Protein AF-A0A843R2U8-F1 (afdb_monomer_lite)

Foldseek 3Di:
DDDDPVVLVVQCVVVVVCSVVVVCCVPPNDDWDKDFFDPPDPDAPVVVQVPFPAADPPDPRMTIDDDDCPDPCNVVPRD

Secondary structure (DSSP, 8-state):
-PPPHHHHHHHHHHHGGGHHHHHHHHHHSPPP-EEE--TTSSS--HHHHHTSSEE-SS-TTEEES---TTSHHHHTT--

pLDDT: mean 94.84, std 3.17, range [76.94, 98.44]

Structure (mmCIF, N/CA/C/O backbone):
data_AF-A0A843R2U8-F1
#
_entry.id   AF-A0A843R2U8-F1
#
loop_
_atom_site.group_PDB
_atom_site.id
_atom_site.type_symbol
_atom_site.label_atom_id
_atom_site.label_alt_id
_atom_site.label_comp_id
_atom_site.label_asym_id
_atom_site.label_entity_id
_atom_site.label_seq_id
_atom_site.pdbx_PDB_ins_code
_atom_site.Cartn_x
_atom_site.Cartn_y
_atom_site.Cartn_z
_atom_site.occupancy
_atom_site.B_iso_or_equiv
_atom_site.auth_seq_id
_atom_site.auth_comp_id
_atom_site.auth_asym_id
_atom_site.auth_atom_id
_atom_site.pdbx_PDB_model_num
ATOM 1 N N . MET A 1 1 ? -11.554 11.443 6.071 1.00 76.94 1 MET A N 1
ATOM 2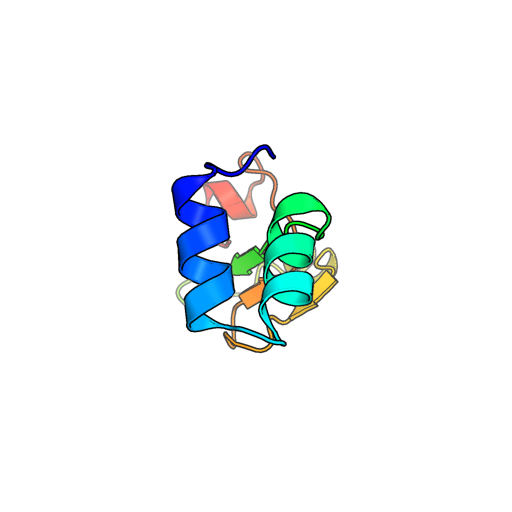 C CA . MET A 1 1 ? -12.698 10.591 5.657 1.00 76.94 1 MET A CA 1
ATOM 3 C C . MET A 1 1 ? -13.697 10.533 6.804 1.00 76.94 1 MET A C 1
ATOM 5 O O . MET A 1 1 ? -13.248 10.467 7.941 1.00 76.94 1 MET A O 1
ATOM 9 N N . GLN A 1 2 ? -15.009 10.572 6.543 1.00 88.38 2 GLN A N 1
ATOM 10 C CA . GLN A 1 2 ? -16.024 10.388 7.589 1.00 88.38 2 GLN A CA 1
ATOM 11 C C . GLN A 1 2 ? -16.552 8.950 7.543 1.00 88.38 2 GLN A C 1
ATOM 13 O O . GLN A 1 2 ? -17.036 8.505 6.504 1.00 88.38 2 GLN A O 1
ATOM 18 N N . LEU A 1 3 ? -16.401 8.212 8.646 1.00 94.12 3 LEU A N 1
ATOM 19 C CA . LEU A 1 3 ? -16.831 6.816 8.744 1.00 94.12 3 LEU A CA 1
ATOM 20 C C . LEU A 1 3 ? -18.303 6.736 9.190 1.00 94.12 3 LEU A C 1
ATOM 22 O O . LEU A 1 3 ? -18.710 7.522 10.047 1.00 94.12 3 LEU A O 1
ATOM 26 N N . PRO A 1 4 ? -19.103 5.786 8.670 1.00 97.62 4 PRO A N 1
ATOM 27 C CA . PRO A 1 4 ? -20.467 5.572 9.148 1.00 97.62 4 PRO A CA 1
ATOM 28 C C . PRO A 1 4 ? -20.507 5.180 10.633 1.00 97.62 4 PRO A C 1
ATOM 30 O O . PRO A 1 4 ? -19.726 4.334 11.072 1.00 97.62 4 PRO A O 1
ATOM 33 N N . THR A 1 5 ? -21.467 5.705 11.398 1.00 97.25 5 THR A N 1
ATOM 34 C CA . THR A 1 5 ? -21.604 5.398 12.837 1.00 97.25 5 THR A CA 1
ATOM 35 C C . THR A 1 5 ? -21.743 3.899 13.101 1.00 97.25 5 THR A C 1
ATOM 37 O O . THR A 1 5 ? -21.005 3.343 13.910 1.00 97.25 5 THR A O 1
ATOM 40 N N . ALA A 1 6 ? -22.592 3.207 12.334 1.00 97.94 6 ALA A N 1
ATOM 41 C CA . ALA A 1 6 ? -22.774 1.760 12.468 1.00 97.94 6 ALA A CA 1
ATOM 42 C C . ALA A 1 6 ? -21.484 0.958 12.186 1.00 97.94 6 ALA A C 1
ATOM 44 O O . ALA A 1 6 ? -21.287 -0.121 12.746 1.00 97.94 6 ALA A O 1
ATOM 45 N N . PHE A 1 7 ? -20.585 1.478 11.338 1.00 98.06 7 PHE A N 1
ATOM 46 C CA . PHE A 1 7 ? -19.271 0.876 11.098 1.00 98.06 7 PHE A CA 1
ATOM 47 C C . PHE A 1 7 ? -18.379 1.032 12.333 1.00 98.06 7 PHE A C 1
ATOM 49 O O . PHE A 1 7 ? -17.821 0.044 12.808 1.00 98.06 7 PHE A O 1
ATOM 56 N N . ILE A 1 8 ? -18.299 2.243 12.891 1.00 97.50 8 ILE A N 1
ATOM 57 C CA . ILE A 1 8 ? -17.520 2.524 14.104 1.00 97.50 8 ILE A CA 1
ATOM 58 C C . ILE A 1 8 ? -17.985 1.627 15.260 1.00 97.50 8 ILE A C 1
ATOM 60 O O . ILE A 1 8 ? -17.173 0.897 15.823 1.00 97.50 8 ILE A O 1
ATOM 64 N N . GLU A 1 9 ? -19.287 1.593 15.555 1.00 98.06 9 GLU A N 1
ATOM 65 C CA . GLU A 1 9 ? -19.852 0.790 16.653 1.00 98.06 9 GLU A CA 1
ATOM 66 C C . GLU A 1 9 ? -19.618 -0.715 16.470 1.00 98.06 9 GLU A C 1
ATOM 68 O O . GLU A 1 9 ? -19.371 -1.455 17.429 1.00 98.06 9 GLU A O 1
ATOM 73 N N . LYS A 1 10 ? -19.700 -1.206 15.228 1.00 98.31 10 LYS A N 1
ATOM 74 C CA . LYS A 1 10 ? -19.394 -2.604 14.912 1.00 98.31 10 LYS A CA 1
ATOM 75 C C . LYS A 1 10 ? -17.933 -2.922 15.230 1.00 98.31 10 LYS A C 1
ATOM 77 O O . LYS A 1 10 ? -17.676 -3.895 15.936 1.00 98.31 10 LYS A O 1
ATOM 82 N N . TYR A 1 11 ? -16.989 -2.120 14.740 1.00 98.25 11 TYR A N 1
ATOM 83 C CA . TYR A 1 11 ? -15.561 -2.401 14.915 1.00 98.25 11 TYR A CA 1
ATOM 84 C C . TYR A 1 11 ? -15.049 -2.097 16.326 1.00 98.25 11 TYR A C 1
ATOM 86 O O . TYR A 1 11 ? -14.159 -2.799 16.792 1.00 98.25 11 TYR A O 1
ATOM 94 N N . GLN A 1 12 ? -15.668 -1.169 17.059 1.00 98.06 12 GLN A N 1
ATOM 95 C CA . GLN A 1 12 ? -15.423 -0.996 18.495 1.00 98.06 12 GLN A CA 1
ATOM 96 C C . GLN A 1 12 ? -15.79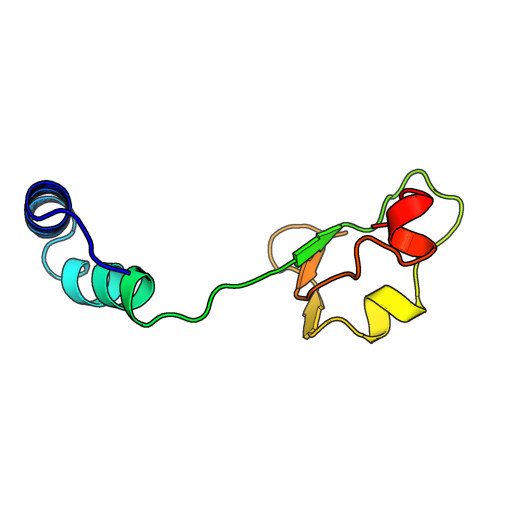0 -2.249 19.296 1.00 98.06 12 GLN A C 1
ATOM 98 O O . GLN A 1 12 ? -15.023 -2.671 20.157 1.00 98.06 12 GLN A O 1
ATOM 103 N N . ARG A 1 13 ? -16.917 -2.903 18.981 1.00 98.06 13 ARG A N 1
ATOM 104 C CA . ARG A 1 13 ? -17.298 -4.168 19.636 1.00 98.06 13 ARG A CA 1
ATOM 105 C C . ARG A 1 13 ? -16.392 -5.339 19.253 1.00 98.06 13 ARG A C 1
ATOM 107 O O . ARG A 1 13 ? -16.099 -6.168 20.110 1.00 98.06 13 ARG A O 1
ATOM 114 N N . LEU A 1 14 ? -15.976 -5.419 17.987 1.00 98.44 14 LEU A N 1
ATOM 115 C CA . LEU A 1 14 ? -15.141 -6.517 17.486 1.00 98.44 14 LEU A CA 1
ATOM 116 C C . LEU A 1 14 ? -13.691 -6.426 17.976 1.00 98.44 14 LEU A C 1
ATOM 118 O O . LEU A 1 14 ? -13.147 -7.429 18.425 1.00 98.44 14 LEU A O 1
ATOM 122 N N . LEU A 1 15 ? -13.085 -5.240 17.889 1.00 98.00 15 LEU A N 1
ATOM 123 C CA . LEU A 1 15 ? -11.653 -5.035 18.129 1.00 98.00 15 LEU A CA 1
ATOM 124 C C . LEU A 1 15 ? -11.340 -4.524 19.541 1.00 98.00 15 LEU A C 1
ATOM 126 O O . LEU A 1 15 ? -10.192 -4.583 19.966 1.00 98.00 15 LEU A O 1
ATOM 130 N N . LYS A 1 16 ? -12.350 -4.050 20.286 1.00 97.62 16 LYS A N 1
ATOM 131 C CA . LYS A 1 16 ? -12.227 -3.594 21.679 1.00 97.62 16 LYS A CA 1
ATOM 132 C C . LYS A 1 16 ? -11.063 -2.607 21.851 1.00 97.62 16 LYS A C 1
ATOM 134 O O . LYS A 1 16 ? -11.133 -1.495 21.338 1.00 97.62 16 LYS A O 1
ATOM 139 N N . GLU A 1 17 ? -10.002 -3.013 22.541 1.00 98.00 17 GLU A N 1
ATOM 140 C CA . GLU A 1 17 ? -8.822 -2.195 22.844 1.00 98.00 17 GLU A CA 1
ATOM 141 C C . GLU A 1 17 ? -8.016 -1.804 21.594 1.00 98.00 17 GLU A C 1
ATOM 143 O O . GLU A 1 17 ? -7.384 -0.752 21.584 1.00 98.00 17 GLU A O 1
ATOM 148 N N . GLU A 1 18 ? -8.089 -2.583 20.508 1.00 98.06 18 GLU A N 1
ATOM 149 C CA . GLU A 1 18 ? -7.424 -2.264 19.235 1.00 98.06 18 GLU A CA 1
ATOM 150 C C . GLU A 1 18 ? -8.234 -1.287 18.367 1.00 98.06 18 GLU A C 1
ATOM 152 O O . GLU A 1 18 ? -7.702 -0.671 17.437 1.00 98.06 18 GLU A O 1
ATOM 157 N N . ALA A 1 19 ? -9.527 -1.109 18.663 1.00 97.69 19 ALA A N 1
ATOM 158 C CA . ALA A 1 19 ? -10.422 -0.295 17.847 1.00 97.69 19 ALA A CA 1
ATOM 159 C C . ALA A 1 19 ? -9.968 1.171 17.696 1.00 97.69 19 ALA A C 1
ATOM 161 O O . ALA A 1 19 ? -10.050 1.683 16.576 1.00 97.69 19 ALA A O 1
ATOM 162 N N . PRO A 1 20 ? -9.469 1.865 18.743 1.00 96.12 20 PRO A N 1
ATOM 163 C CA . PRO A 1 20 ? -8.989 3.237 18.600 1.00 96.12 20 PRO A CA 1
ATOM 164 C C . PRO A 1 20 ? -7.848 3.367 17.584 1.00 96.12 20 PRO A C 1
ATOM 166 O O . PRO A 1 20 ? -7.900 4.246 16.725 1.00 96.12 20 PRO A O 1
ATOM 169 N N . ALA A 1 21 ? -6.854 2.471 17.630 1.00 97.31 21 ALA A N 1
ATOM 170 C CA . ALA A 1 21 ? -5.716 2.496 16.710 1.00 97.31 21 ALA A CA 1
ATOM 171 C C . ALA A 1 21 ? -6.144 2.173 15.269 1.00 97.31 21 ALA A C 1
ATOM 173 O O . ALA A 1 21 ? -5.744 2.864 14.331 1.00 97.31 21 ALA A O 1
ATOM 174 N N . PHE A 1 22 ? -7.017 1.176 15.098 1.00 97.00 22 PHE A N 1
ATOM 175 C CA . PHE A 1 22 ? -7.582 0.816 13.798 1.00 97.00 22 PHE A CA 1
ATOM 176 C C . PHE A 1 22 ? -8.357 1.976 13.157 1.00 97.00 22 PHE A C 1
ATOM 178 O O . PHE A 1 22 ? -8.117 2.327 12.002 1.00 97.00 22 PHE A O 1
ATOM 185 N N . LEU A 1 23 ? -9.268 2.607 13.904 1.00 96.31 23 LEU A N 1
ATOM 186 C CA . LEU A 1 23 ? -10.065 3.722 13.389 1.00 96.31 23 LEU A CA 1
ATOM 187 C C . LEU A 1 23 ? -9.186 4.941 13.078 1.00 96.31 23 LEU A C 1
ATOM 189 O O . LEU A 1 23 ? -9.388 5.573 12.042 1.00 96.31 23 LEU A O 1
ATOM 193 N N . ALA A 1 24 ? -8.180 5.226 13.914 1.00 95.31 24 ALA A N 1
ATOM 194 C CA . ALA A 1 24 ? -7.216 6.298 13.668 1.00 95.31 24 ALA A CA 1
ATOM 195 C C . ALA A 1 24 ? -6.396 6.067 12.389 1.00 95.31 24 ALA A C 1
ATOM 197 O O . ALA A 1 24 ? -6.158 7.012 11.637 1.00 95.31 24 ALA A O 1
ATOM 198 N N . ALA A 1 25 ? -6.015 4.819 12.095 1.00 95.62 25 ALA A N 1
ATOM 199 C CA . ALA A 1 25 ? -5.325 4.481 10.852 1.00 95.62 25 ALA A CA 1
ATOM 200 C C . ALA A 1 25 ? -6.187 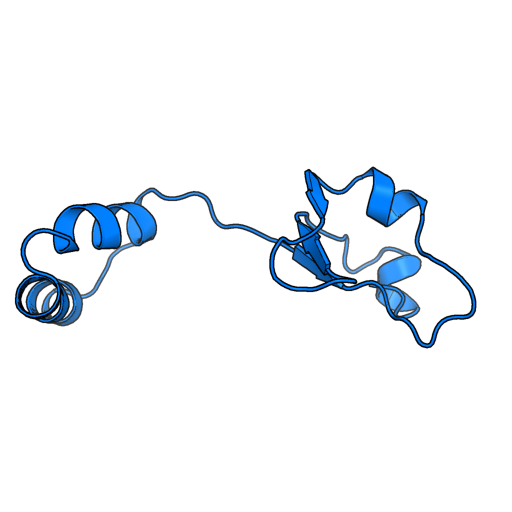4.768 9.607 1.00 95.62 25 ALA A C 1
ATOM 202 O O . ALA A 1 25 ? -5.654 5.178 8.578 1.00 95.62 25 ALA A O 1
ATOM 203 N N . LEU A 1 26 ? -7.513 4.616 9.697 1.00 94.56 26 LEU A N 1
ATOM 204 C CA . LEU A 1 26 ? -8.437 4.901 8.591 1.00 94.56 26 LEU A CA 1
ATOM 205 C C . LEU A 1 26 ? -8.720 6.397 8.397 1.00 94.56 26 LEU A C 1
ATOM 207 O O . LEU A 1 26 ? -8.968 6.837 7.274 1.00 94.56 26 LEU A O 1
ATOM 211 N N . THR A 1 27 ? -8.740 7.183 9.47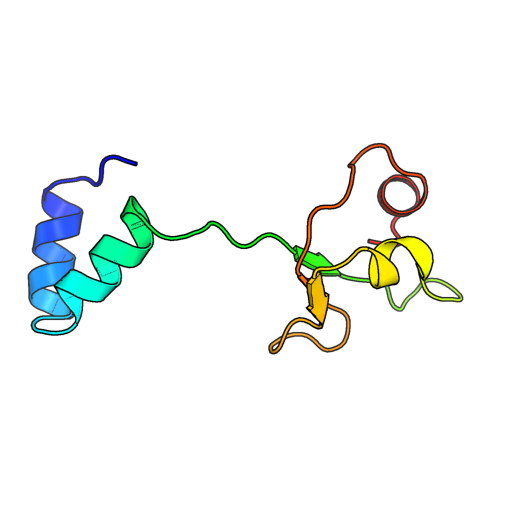5 1.00 92.81 27 THR A N 1
ATOM 212 C CA . THR A 1 27 ? -9.116 8.605 9.412 1.00 92.81 27 THR A CA 1
ATOM 213 C C . THR A 1 27 ? -7.926 9.539 9.257 1.00 92.81 27 THR A C 1
ATOM 215 O O . THR A 1 27 ? -8.052 10.551 8.564 1.00 92.81 27 THR A O 1
ATOM 218 N N . SER A 1 28 ? -6.801 9.192 9.880 1.00 90.62 28 SER A N 1
ATOM 219 C CA . SER A 1 28 ? -5.612 10.041 10.013 1.00 90.62 28 SER A CA 1
ATOM 220 C C . SER A 1 28 ? -4.334 9.376 9.496 1.00 90.62 28 SER A C 1
ATOM 222 O O . SER A 1 28 ? -3.269 9.987 9.546 1.00 90.62 28 SER A O 1
ATOM 224 N N . GLY A 1 29 ? -4.409 8.128 9.029 1.00 88.31 29 GLY A N 1
ATOM 225 C CA . GLY A 1 29 ? -3.264 7.425 8.463 1.00 88.31 29 GLY A CA 1
ATOM 226 C C . GLY A 1 29 ? -2.862 7.938 7.079 1.00 88.31 29 GLY A C 1
ATOM 227 O O . GLY A 1 29 ? -3.633 8.582 6.364 1.00 88.31 29 GLY A O 1
ATOM 228 N N . THR A 1 30 ? -1.637 7.604 6.680 1.00 88.75 30 THR A N 1
ATOM 229 C CA . THR A 1 30 ? -1.107 7.930 5.353 1.00 88.75 30 THR A CA 1
ATOM 230 C C . THR A 1 30 ? -1.458 6.830 4.361 1.00 88.75 30 THR A C 1
ATOM 232 O O . THR A 1 30 ? -1.018 5.688 4.515 1.00 88.75 30 THR A O 1
ATOM 235 N N . VAL A 1 31 ? -2.192 7.183 3.303 1.00 88.25 31 VAL A N 1
ATOM 236 C CA . VAL A 1 31 ? -2.468 6.271 2.184 1.00 88.25 31 VAL A CA 1
ATOM 237 C C . VAL A 1 31 ? -1.149 5.828 1.552 1.00 88.25 31 VAL A C 1
ATOM 239 O O . VAL A 1 31 ? -0.375 6.655 1.071 1.00 88.25 31 VAL A O 1
ATOM 242 N N . GLN A 1 32 ? -0.909 4.520 1.531 1.00 91.69 32 GLN A N 1
ATOM 243 C CA . GLN A 1 32 ? 0.238 3.929 0.848 1.00 91.69 32 GLN A CA 1
ATOM 244 C C . GLN A 1 32 ? -0.132 3.653 -0.614 1.00 91.69 32 GLN A C 1
ATOM 246 O O . GLN A 1 32 ? -1.200 3.116 -0.899 1.00 91.69 32 GLN A O 1
ATOM 251 N N . SER A 1 33 ? 0.737 4.039 -1.547 1.00 94.88 33 SER A N 1
ATOM 252 C CA . SER A 1 33 ? 0.622 3.712 -2.977 1.00 94.88 33 SER A CA 1
ATOM 253 C C . SER A 1 33 ? 1.734 2.740 -3.363 1.00 94.88 33 SER A C 1
ATOM 255 O O . SER A 1 33 ? 2.795 2.745 -2.739 1.00 94.88 33 SER A O 1
ATOM 257 N N . GLY A 1 34 ? 1.511 1.921 -4.386 1.00 96.19 34 GLY A N 1
ATOM 258 C CA . GLY A 1 34 ? 2.537 1.023 -4.904 1.00 96.19 34 GLY A CA 1
ATOM 259 C C . GLY A 1 34 ? 2.242 0.559 -6.323 1.00 96.19 34 GLY A C 1
ATOM 260 O O . GLY A 1 34 ? 1.122 0.705 -6.811 1.00 96.19 34 GLY A O 1
ATOM 261 N N . PHE A 1 35 ? 3.258 -0.013 -6.960 1.00 96.69 35 PHE A N 1
ATOM 262 C CA . PHE A 1 35 ? 3.214 -0.569 -8.314 1.00 96.69 35 PHE A CA 1
ATOM 263 C C . PHE A 1 35 ? 3.965 -1.907 -8.368 1.00 96.69 35 PHE A C 1
ATOM 265 O O . PHE A 1 35 ? 4.627 -2.297 -7.398 1.00 96.69 35 PHE A O 1
ATOM 272 N N . ARG A 1 36 ? 3.856 -2.641 -9.483 1.00 97.19 36 ARG A N 1
ATOM 273 C CA . ARG A 1 36 ? 4.549 -3.926 -9.670 1.00 97.19 36 ARG A CA 1
ATOM 274 C C . ARG A 1 36 ? 5.289 -3.955 -10.994 1.00 97.19 36 ARG A C 1
ATOM 276 O O . ARG A 1 36 ? 4.664 -3.842 -12.037 1.00 97.19 36 ARG A O 1
ATOM 283 N N . ALA A 1 37 ? 6.589 -4.222 -10.952 1.00 96.88 37 ALA A N 1
ATOM 284 C CA . ALA A 1 37 ? 7.366 -4.420 -12.167 1.00 96.88 37 ALA A CA 1
ATOM 285 C C . ALA A 1 37 ? 6.919 -5.702 -12.891 1.00 96.88 37 ALA A C 1
ATOM 287 O O . ALA A 1 37 ? 6.791 -6.762 -12.273 1.00 96.88 37 ALA A O 1
ATOM 288 N N . ASN A 1 38 ? 6.686 -5.631 -14.197 1.00 97.31 38 ASN A N 1
ATOM 289 C CA . ASN A 1 38 ? 6.215 -6.760 -14.991 1.00 97.31 38 ASN A CA 1
ATOM 290 C C . ASN A 1 38 ? 7.363 -7.743 -15.308 1.00 97.31 38 ASN A C 1
ATOM 292 O O . ASN A 1 38 ? 8.237 -7.413 -16.110 1.00 97.31 38 ASN A O 1
ATOM 296 N N . PRO A 1 39 ? 7.347 -8.976 -14.766 1.00 95.25 39 PRO A N 1
ATOM 297 C CA . PRO A 1 39 ? 8.425 -9.943 -14.972 1.00 95.25 39 PRO A CA 1
ATOM 298 C C . PRO A 1 39 ? 8.451 -10.536 -16.389 1.00 95.25 39 PRO A C 1
ATOM 300 O O . PRO A 1 39 ? 9.413 -11.208 -16.744 1.00 95.25 39 PRO A O 1
ATOM 303 N N . LEU A 1 40 ? 7.405 -10.322 -17.197 1.00 96.44 40 LEU A N 1
ATOM 304 C CA . LEU A 1 40 ? 7.332 -10.802 -18.583 1.00 96.44 40 LEU A CA 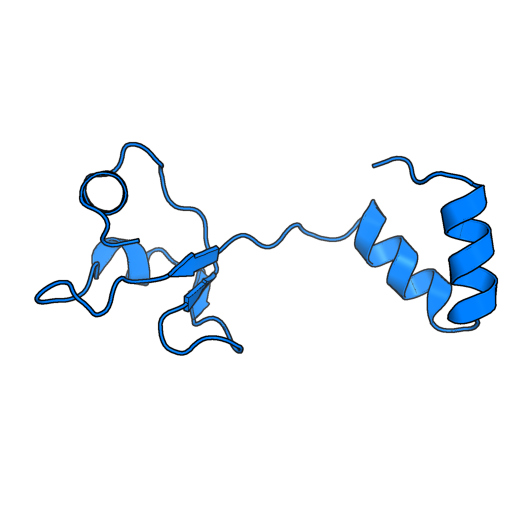1
ATOM 305 C C . LEU A 1 40 ? 8.054 -9.876 -19.570 1.00 96.44 40 LEU A C 1
ATOM 307 O O . LEU A 1 40 ? 8.199 -10.215 -20.745 1.00 96.44 40 LEU A O 1
ATOM 311 N N . LYS A 1 41 ? 8.473 -8.688 -19.125 1.00 95.31 41 LYS A N 1
ATOM 312 C CA . LYS A 1 41 ? 9.268 -7.770 -19.938 1.00 95.31 41 LYS A CA 1
ATOM 313 C C . LYS A 1 41 ? 10.740 -8.200 -19.921 1.00 95.31 41 LYS A C 1
ATOM 315 O O . LYS A 1 41 ? 11.209 -8.720 -18.914 1.00 95.31 41 LYS A O 1
ATOM 320 N N . PRO A 1 42 ? 11.500 -7.962 -21.003 1.00 92.81 42 PRO A N 1
ATOM 321 C CA . PRO A 1 42 ? 12.872 -8.461 -21.145 1.00 92.81 42 PRO A CA 1
ATOM 322 C C . PRO A 1 42 ? 13.915 -7.765 -20.240 1.00 92.81 42 PRO A C 1
ATOM 324 O O . PRO A 1 42 ? 15.110 -7.946 -20.449 1.00 92.81 42 PRO A O 1
ATOM 327 N N . GLY A 1 43 ? 13.505 -6.959 -19.255 1.00 91.44 43 GLY A N 1
ATOM 328 C CA . GLY A 1 43 ? 14.404 -6.189 -18.390 1.00 91.44 43 GLY A CA 1
ATOM 329 C C . GLY A 1 43 ? 13.719 -5.720 -17.105 1.00 91.44 43 GLY A C 1
ATOM 330 O O . GLY A 1 43 ? 12.764 -6.347 -16.650 1.00 91.44 43 GLY A O 1
ATOM 331 N N . GLN A 1 44 ? 14.136 -4.568 -16.569 1.00 91.31 44 GLN A N 1
ATOM 332 C CA . GLN A 1 44 ? 13.469 -3.903 -15.441 1.00 91.31 44 GLN A CA 1
ATOM 333 C C . GLN A 1 44 ? 13.257 -2.401 -15.712 1.00 91.31 44 GLN A C 1
ATOM 335 O O . GLN A 1 44 ? 14.107 -1.786 -16.359 1.00 91.31 44 GLN A O 1
ATOM 340 N N . PRO A 1 45 ? 12.170 -1.793 -15.200 1.00 93.50 45 PRO A N 1
ATOM 341 C CA . PRO A 1 45 ? 11.945 -0.349 -15.266 1.00 93.50 45 PRO A CA 1
ATOM 342 C C . PRO A 1 45 ? 12.805 0.371 -14.211 1.00 93.50 45 PRO A C 1
ATOM 344 O O . PRO A 1 45 ? 12.300 0.866 -13.203 1.00 93.50 45 PRO A O 1
ATOM 347 N N . THR A 1 46 ? 14.129 0.376 -14.406 1.00 93.88 46 THR A N 1
ATOM 348 C CA . THR A 1 46 ? 15.114 0.786 -13.387 1.00 93.88 46 THR A CA 1
ATOM 349 C C . THR A 1 46 ? 14.879 2.202 -12.869 1.00 93.88 46 THR A C 1
ATOM 351 O O . THR A 1 46 ? 14.851 2.396 -11.661 1.00 93.88 46 THR A O 1
ATOM 354 N N . ALA A 1 47 ? 14.618 3.171 -13.753 1.00 92.31 47 ALA A N 1
ATOM 355 C CA . ALA A 1 47 ? 14.364 4.556 -13.350 1.00 92.31 47 ALA A CA 1
ATOM 356 C C . ALA A 1 47 ? 13.119 4.682 -12.450 1.00 92.31 47 ALA A C 1
ATOM 358 O O . ALA A 1 47 ? 13.141 5.387 -11.442 1.00 92.31 47 ALA A O 1
ATOM 359 N N . THR A 1 48 ? 12.046 3.956 -12.779 1.00 94.06 48 THR A N 1
ATOM 360 C CA . THR A 1 48 ? 10.818 3.933 -11.972 1.00 94.06 48 THR A CA 1
ATOM 361 C C . THR A 1 48 ? 11.032 3.223 -10.631 1.00 94.06 48 THR A C 1
ATOM 363 O O . THR A 1 48 ? 10.496 3.656 -9.613 1.00 94.06 48 THR A O 1
ATOM 366 N N . ILE A 1 49 ? 11.849 2.164 -10.598 1.00 95.31 49 ILE A N 1
ATOM 367 C CA . ILE A 1 49 ? 12.225 1.459 -9.362 1.00 95.31 49 ILE A CA 1
ATOM 368 C C . ILE A 1 49 ? 13.088 2.343 -8.452 1.00 95.31 49 ILE A C 1
ATOM 370 O O . ILE A 1 49 ? 12.838 2.395 -7.252 1.00 95.31 49 ILE A O 1
ATOM 374 N N . GLU A 1 50 ? 14.071 3.055 -9.001 1.00 94.88 50 GLU A N 1
ATOM 375 C CA . GLU A 1 50 ? 14.949 3.958 -8.241 1.00 94.88 50 GLU A CA 1
ATOM 376 C C . GLU A 1 50 ? 14.189 5.148 -7.640 1.00 94.88 50 GLU A C 1
ATOM 378 O O . GLU A 1 50 ? 14.540 5.622 -6.561 1.00 94.88 50 GLU A O 1
ATOM 383 N N . ALA A 1 51 ? 13.120 5.603 -8.299 1.00 94.44 51 ALA A N 1
ATOM 384 C CA . ALA A 1 51 ? 12.237 6.650 -7.787 1.00 94.44 51 ALA A CA 1
ATOM 385 C C . ALA A 1 51 ? 11.254 6.161 -6.701 1.00 94.44 51 ALA A C 1
ATOM 387 O O . ALA A 1 51 ? 10.560 6.977 -6.085 1.00 94.44 51 ALA A O 1
ATOM 388 N N . ALA A 1 52 ? 11.151 4.848 -6.470 1.00 95.19 52 ALA A N 1
ATOM 389 C CA . ALA A 1 52 ? 10.275 4.289 -5.449 1.00 95.19 52 ALA A CA 1
ATOM 390 C C . ALA A 1 52 ? 10.809 4.563 -4.032 1.00 95.19 52 ALA A C 1
ATOM 392 O O . ALA A 1 52 ? 12.008 4.656 -3.790 1.00 95.19 52 ALA A O 1
ATOM 393 N N . ALA A 1 53 ? 9.906 4.610 -3.052 1.00 94.81 53 ALA A N 1
ATOM 394 C CA . ALA A 1 53 ? 10.259 4.741 -1.638 1.00 94.81 53 ALA A CA 1
ATOM 395 C C . ALA A 1 53 ? 10.895 3.464 -1.055 1.00 94.81 53 ALA A C 1
ATOM 397 O O . ALA A 1 53 ? 11.454 3.489 0.039 1.00 94.81 53 ALA A O 1
ATOM 398 N N . GLY A 1 54 ? 10.781 2.339 -1.763 1.00 95.00 54 GLY A N 1
ATOM 399 C CA . GLY A 1 54 ? 11.366 1.061 -1.377 1.00 95.00 54 GLY A CA 1
ATOM 400 C C . GLY A 1 54 ? 10.620 -0.124 -1.978 1.00 95.00 54 GLY A C 1
ATOM 401 O O . GLY A 1 54 ? 9.579 0.024 -2.622 1.00 95.00 54 GLY A O 1
ATOM 402 N N . GLN A 1 55 ? 11.154 -1.321 -1.756 1.00 96.25 55 GLN A N 1
ATOM 403 C CA . GLN A 1 55 ? 10.498 -2.562 -2.154 1.00 96.25 55 GLN A CA 1
ATOM 404 C C . GLN A 1 55 ? 9.314 -2.867 -1.227 1.00 96.25 55 GLN A C 1
ATOM 406 O O . GLN A 1 55 ? 9.358 -2.615 -0.022 1.00 96.25 55 GLN A O 1
ATOM 411 N N . SER A 1 56 ? 8.246 -3.426 -1.790 1.00 95.44 56 SER A N 1
ATOM 412 C CA . SER A 1 56 ? 7.111 -3.918 -1.013 1.00 95.44 56 SER A CA 1
ATOM 413 C C . SER A 1 56 ? 7.544 -5.108 -0.149 1.00 95.44 56 SER A C 1
ATOM 415 O O . SER A 1 56 ? 8.123 -6.057 -0.680 1.00 95.44 56 SER A O 1
ATOM 417 N N . PRO A 1 57 ? 7.207 -5.134 1.152 1.00 94.88 57 PRO A N 1
ATOM 418 C CA . PRO A 1 57 ? 7.541 -6.264 2.018 1.00 94.88 57 PRO A CA 1
ATOM 419 C C . PRO A 1 57 ? 6.719 -7.528 1.708 1.00 94.88 57 PRO A C 1
ATOM 421 O O . PRO A 1 57 ? 7.031 -8.598 2.219 1.00 94.88 57 PRO A O 1
ATOM 424 N N . TYR A 1 58 ? 5.669 -7.422 0.884 1.00 94.50 58 TYR A N 1
ATOM 425 C CA . TYR A 1 58 ? 4.709 -8.507 0.643 1.00 94.50 58 TYR A CA 1
ATOM 426 C C . TYR A 1 58 ? 4.797 -9.120 -0.758 1.00 94.50 58 TYR A C 1
ATOM 428 O O . TYR A 1 58 ? 4.220 -10.177 -1.003 1.00 94.50 58 TYR A O 1
ATOM 436 N N . VAL A 1 59 ? 5.464 -8.449 -1.702 1.00 95.25 59 VAL A N 1
ATOM 437 C CA . VAL A 1 59 ? 5.497 -8.854 -3.113 1.00 95.25 59 VAL A CA 1
ATOM 438 C C . VAL A 1 59 ? 6.898 -8.637 -3.665 1.00 95.25 59 VAL A C 1
ATOM 440 O O . VAL A 1 59 ? 7.367 -7.505 -3.729 1.00 95.25 59 VAL A O 1
ATOM 443 N N . THR A 1 60 ? 7.541 -9.709 -4.130 1.00 94.44 60 THR A N 1
ATOM 444 C CA . THR A 1 60 ? 8.941 -9.690 -4.587 1.00 94.44 60 THR A CA 1
ATOM 445 C C . THR A 1 60 ? 9.200 -8.692 -5.718 1.00 94.44 60 THR A C 1
ATOM 447 O O . THR A 1 60 ? 10.250 -8.065 -5.742 1.00 94.44 60 THR A O 1
ATOM 450 N N . ASN A 1 61 ? 8.247 -8.498 -6.632 1.00 95.62 61 ASN A N 1
ATOM 451 C CA . ASN A 1 61 ? 8.341 -7.516 -7.718 1.00 95.62 61 ASN A CA 1
ATOM 452 C C . ASN A 1 61 ? 7.498 -6.250 -7.473 1.00 95.62 61 ASN A C 1
ATOM 454 O O . ASN A 1 61 ? 7.132 -5.564 -8.426 1.00 95.62 61 ASN A O 1
ATOM 458 N N . GLY A 1 62 ? 7.114 -5.986 -6.223 1.00 97.00 62 GLY A N 1
ATOM 459 C CA . GLY A 1 62 ? 6.325 -4.820 -5.836 1.00 97.00 62 GLY A CA 1
ATOM 460 C C . GLY A 1 62 ? 7.187 -3.720 -5.228 1.00 97.00 62 GLY A C 1
ATOM 461 O O . GLY A 1 62 ? 8.157 -4.004 -4.529 1.00 97.00 62 GLY A O 1
ATOM 462 N N . TYR A 1 63 ? 6.783 -2.471 -5.435 1.00 97.06 63 TYR A N 1
ATOM 463 C CA . TYR A 1 63 ? 7.476 -1.283 -4.939 1.00 97.06 63 TYR A CA 1
ATOM 464 C C . TYR A 1 63 ? 6.473 -0.271 -4.381 1.00 97.06 63 TYR A C 1
ATOM 466 O O . TYR A 1 63 ? 5.340 -0.177 -4.858 1.00 97.06 63 TYR A O 1
ATOM 474 N N . LEU A 1 64 ? 6.877 0.467 -3.348 1.00 96.88 64 LEU A N 1
ATOM 475 C CA . LEU A 1 64 ? 6.077 1.511 -2.713 1.00 96.88 64 LEU A CA 1
ATOM 476 C C . LEU A 1 64 ? 6.345 2.846 -3.404 1.00 96.88 64 LEU A C 1
ATOM 478 O O . LEU A 1 64 ? 7.483 3.299 -3.477 1.00 96.88 64 LEU A O 1
ATOM 482 N N . GLY A 1 65 ? 5.303 3.490 -3.907 1.00 94.56 65 GLY A N 1
ATOM 483 C CA . GLY A 1 65 ? 5.432 4.718 -4.679 1.00 94.56 65 GLY A CA 1
ATOM 484 C C . GLY A 1 65 ? 4.247 4.949 -5.605 1.00 94.56 65 GLY A C 1
ATOM 485 O O . GLY A 1 65 ? 3.350 4.115 -5.729 1.00 94.56 65 GLY A O 1
ATOM 486 N N . LYS A 1 66 ? 4.239 6.114 -6.247 1.00 94.00 66 LYS A N 1
ATOM 487 C CA . LYS A 1 66 ? 3.279 6.449 -7.300 1.00 94.00 66 LYS A CA 1
ATOM 488 C C . LYS A 1 66 ? 3.971 6.345 -8.649 1.00 94.00 66 LYS A C 1
ATOM 490 O O . LYS A 1 66 ? 5.142 6.686 -8.763 1.00 94.00 66 LYS A O 1
ATOM 495 N N . VAL A 1 67 ? 3.217 5.929 -9.655 1.00 94.00 67 VAL A N 1
ATOM 496 C CA . VAL A 1 67 ? 3.638 5.934 -11.055 1.00 94.00 67 VAL A CA 1
ATOM 497 C C . VAL A 1 67 ? 2.765 6.934 -11.801 1.00 94.00 67 VAL A C 1
ATOM 499 O O . VAL A 1 67 ? 1.564 7.024 -11.541 1.00 94.00 67 VAL A O 1
ATOM 502 N N . ASP A 1 68 ? 3.361 7.691 -12.719 1.00 93.00 68 ASP A N 1
ATOM 503 C CA . ASP A 1 68 ? 2.591 8.493 -13.664 1.00 93.00 68 ASP A CA 1
ATOM 504 C C . ASP A 1 68 ? 1.959 7.579 -14.719 1.00 93.00 68 ASP A C 1
ATOM 506 O O . ASP A 1 68 ? 2.662 6.910 -15.482 1.00 93.00 68 ASP A O 1
ATOM 510 N N . GLY A 1 69 ? 0.626 7.590 -14.781 1.00 91.94 69 GLY A N 1
ATOM 511 C CA . GLY A 1 69 ? -0.161 6.807 -15.733 1.00 91.94 69 GLY A CA 1
ATOM 512 C C . GLY A 1 69 ? 0.118 7.126 -17.210 1.00 91.94 69 GLY A C 1
ATOM 513 O O . GLY A 1 69 ? -0.279 6.356 -18.085 1.00 91.94 69 GLY A O 1
ATOM 514 N N . HIS A 1 70 ? 0.811 8.230 -17.495 1.00 94.56 70 HIS A N 1
ATOM 515 C CA . HIS A 1 70 ? 1.195 8.650 -18.846 1.00 94.56 70 HIS A CA 1
ATOM 516 C C . HIS A 1 70 ? 2.673 8.387 -19.165 1.00 94.56 70 HIS A C 1
ATOM 518 O O . HIS A 1 70 ? 3.112 8.645 -20.286 1.00 94.56 70 HIS A O 1
ATOM 524 N N . SER A 1 71 ? 3.450 7.875 -18.206 1.00 92.94 71 SER A N 1
ATOM 525 C CA . SER A 1 71 ? 4.857 7.532 -18.425 1.00 92.94 71 SER A CA 1
ATOM 526 C C . SER A 1 71 ? 5.012 6.357 -19.392 1.00 92.94 71 SER A C 1
ATOM 528 O O . SER A 1 71 ? 4.135 5.495 -19.484 1.00 92.94 71 SER A O 1
ATOM 530 N N . LEU A 1 72 ? 6.157 6.295 -20.083 1.00 93.31 72 LEU A N 1
ATOM 531 C CA . LEU A 1 72 ? 6.470 5.207 -21.012 1.00 93.31 72 LEU A CA 1
ATOM 532 C C . LEU A 1 72 ? 6.370 3.836 -20.328 1.00 93.31 72 LEU A C 1
ATOM 534 O O . LEU A 1 72 ? 5.764 2.918 -20.882 1.00 93.31 72 LEU A O 1
ATOM 538 N N . ASP A 1 73 ? 6.922 3.720 -19.120 1.00 94.06 73 ASP A N 1
ATOM 539 C CA . ASP A 1 73 ? 6.926 2.481 -18.341 1.00 94.06 73 ASP A CA 1
ATOM 540 C C . ASP A 1 73 ? 5.496 2.013 -18.032 1.00 94.06 73 ASP A C 1
ATOM 542 O O . ASP A 1 73 ? 5.184 0.838 -18.228 1.00 94.06 73 ASP A O 1
ATOM 546 N N . HIS A 1 74 ? 4.594 2.923 -17.650 1.00 95.00 74 HIS A N 1
ATOM 547 C CA . HIS A 1 74 ? 3.190 2.579 -17.417 1.00 95.00 74 HIS A CA 1
ATOM 548 C C . HIS A 1 74 ? 2.465 2.202 -18.719 1.00 95.00 74 HIS A C 1
ATOM 550 O O . HIS A 1 74 ? 1.894 1.117 -18.825 1.00 95.00 74 HIS A O 1
ATOM 556 N N . VAL A 1 75 ? 2.520 3.050 -19.756 1.00 95.56 75 VAL A N 1
ATOM 557 C CA . VAL A 1 75 ? 1.743 2.822 -20.994 1.00 95.56 75 VAL A CA 1
ATOM 558 C C . VAL A 1 75 ? 2.227 1.610 -21.790 1.00 95.56 75 VAL A C 1
ATOM 560 O O . VAL A 1 75 ? 1.451 1.008 -22.529 1.00 95.56 75 VAL A O 1
ATOM 563 N N . THR A 1 76 ? 3.494 1.216 -21.633 1.00 94.94 76 THR A N 1
ATOM 564 C CA . THR A 1 76 ? 4.031 -0.005 -22.251 1.00 94.94 76 THR A CA 1
ATOM 565 C C . THR A 1 76 ? 3.943 -1.233 -21.339 1.00 94.94 76 THR A C 1
ATOM 567 O O . THR A 1 76 ? 4.362 -2.320 -21.748 1.00 94.94 76 THR A O 1
ATOM 570 N N . GLY A 1 77 ? 3.340 -1.111 -20.151 1.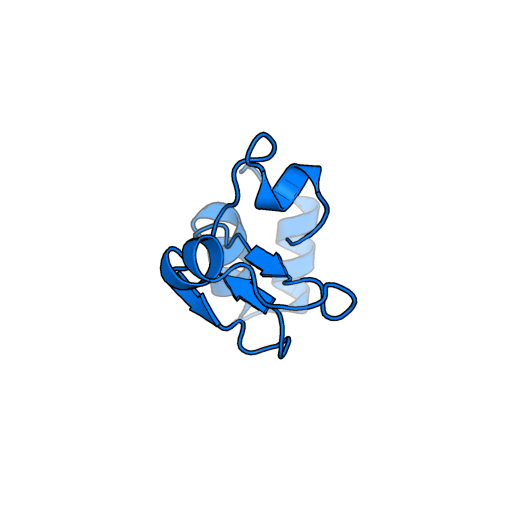00 94.75 77 GLY A N 1
ATOM 571 C CA . GLY A 1 77 ? 3.020 -2.225 -19.255 1.00 94.75 77 GLY A CA 1
ATOM 572 C C . GLY A 1 77 ? 4.233 -2.816 -18.539 1.00 94.75 77 GLY A C 1
ATOM 573 O O . GLY A 1 77 ? 4.326 -4.041 -18.399 1.00 94.75 77 GLY A O 1
ATOM 574 N N . TRP A 1 78 ? 5.190 -1.971 -18.158 1.00 96.00 78 TRP A N 1
ATOM 575 C CA . TRP A 1 78 ? 6.305 -2.343 -17.289 1.00 96.00 78 TRP A CA 1
ATOM 576 C C . TRP A 1 78 ? 5.973 -2.227 -15.805 1.00 96.00 78 TRP A C 1
ATOM 578 O O . TRP A 1 78 ? 6.587 -2.958 -15.031 1.00 96.00 78 TRP A O 1
ATOM 588 N N . VAL A 1 79 ? 5.036 -1.355 -15.417 1.00 92.50 79 VAL A N 1
ATOM 589 C CA . VAL A 1 79 ? 4.621 -1.092 -14.025 1.00 92.50 79 VAL A CA 1
ATOM 590 C C . VAL A 1 79 ? 3.122 -0.887 -13.882 1.00 92.50 79 VAL A C 1
ATOM 592 O O . VAL A 1 79 ? 2.491 -0.511 -14.895 1.00 92.50 79 VAL A O 1
#

Sequence (79 aa):
MQLPTAFIEKYQRLLKEEAPAFLAALTSGTVQSGFRANPLKPGQPTATIEAAAGQSPYVTNGYLGKVDGHSLDHVTGWV

InterPro domains:
  IPR031341 Ribosomal RNA small subunit methyltransferase F, N-terminal [PF17125] (3-79)

Radius of gyration: 17.91 Å; chains: 1; bounding box: 38×21×45 Å

Organism: Limosilactobacillus fermentum (NCBI:txid1613)